Protein AF-R9LSJ1-F1 (afdb_monomer)

Mean predicted aligned error: 9.82 Å

Sequence (81 aa):
MSRRQIWAEMKSLCEKAGVAPSKVFPHNLRHLFAQTFYRVCRDVAKLADVLGHSSIETTRLYLISTEAEHVRQMERMGLIC

Secondary structure (DSSP, 8-state):
--HHHHHHHHHHHHHHHT--GGG-SHHHHHHHHHHHHHHHH--HHHHHHHHT-S-HHHHHGGG---HHHHHHHHHHTTS--

Foldseek 3Di:
DDPVVVLVVQQVVCVVVVHDSVQTDPVNVLLVVLVVCCVPPVDLVVSCVVVVPPDSVVSVVSVPDDPVVVVVVCVVVVNDD

Structure (mmCIF, N/CA/C/O backbone):
data_AF-R9LSJ1-F1
#
_entry.id   AF-R9LSJ1-F1
#
loop_
_atom_site.group_PDB
_atom_site.id
_atom_site.type_symbol
_atom_site.label_atom_id
_atom_site.label_alt_id
_atom_site.label_comp_id
_atom_site.label_asym_id
_atom_site.label_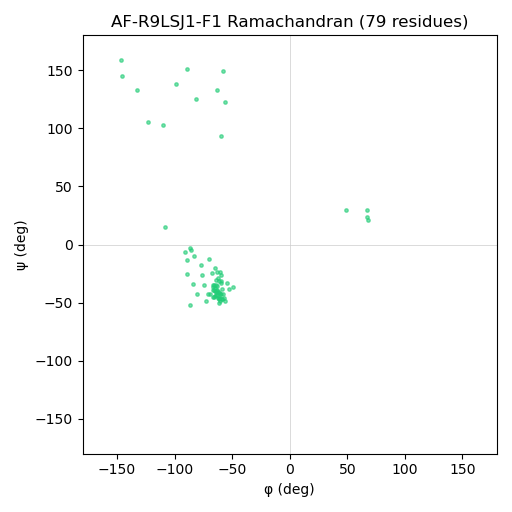entity_id
_atom_site.label_seq_id
_atom_site.pdbx_PDB_ins_code
_atom_site.Cartn_x
_atom_site.Cartn_y
_atom_site.Cartn_z
_atom_site.occupancy
_atom_site.B_iso_or_equiv
_atom_site.auth_seq_id
_atom_site.auth_comp_id
_atom_site.auth_asym_id
_atom_site.auth_atom_id
_atom_site.pdbx_PDB_model_num
ATOM 1 N N . MET A 1 1 ? 15.652 -13.999 -8.822 1.00 57.56 1 MET A N 1
ATOM 2 C CA . MET A 1 1 ? 15.251 -12.941 -9.780 1.00 57.56 1 MET A CA 1
ATOM 3 C C . MET A 1 1 ? 16.072 -11.688 -9.540 1.00 57.56 1 MET A C 1
ATOM 5 O O . MET A 1 1 ? 16.317 -11.357 -8.387 1.00 57.56 1 MET A O 1
ATOM 9 N N . SER A 1 2 ? 16.519 -11.002 -10.595 1.00 79.38 2 SER A N 1
ATOM 10 C CA . SER A 1 2 ? 17.283 -9.754 -10.450 1.00 79.38 2 SER A CA 1
ATOM 11 C C . SER A 1 2 ? 16.355 -8.531 -10.415 1.00 79.38 2 SER A C 1
ATOM 13 O O . SER A 1 2 ? 15.297 -8.530 -11.044 1.00 79.38 2 SER A O 1
ATOM 15 N N . ARG A 1 3 ? 16.765 -7.451 -9.731 1.00 74.50 3 ARG A N 1
ATOM 16 C CA . ARG A 1 3 ? 16.015 -6.174 -9.687 1.00 74.50 3 ARG A CA 1
ATOM 17 C C . ARG A 1 3 ? 15.700 -5.617 -11.083 1.00 74.50 3 ARG A C 1
ATOM 19 O O . ARG A 1 3 ? 14.654 -5.012 -11.280 1.00 74.50 3 ARG A O 1
ATOM 26 N N . ARG A 1 4 ? 16.592 -5.852 -12.054 1.00 78.06 4 ARG A N 1
ATOM 27 C CA . ARG A 1 4 ? 16.405 -5.466 -13.462 1.00 78.06 4 ARG A CA 1
ATOM 28 C C . ARG A 1 4 ? 15.254 -6.217 -14.125 1.00 78.06 4 ARG A C 1
ATOM 30 O O . ARG A 1 4 ? 14.510 -5.616 -14.890 1.00 78.06 4 ARG A O 1
ATOM 37 N N . GLN A 1 5 ? 15.105 -7.500 -13.815 1.00 82.50 5 GLN A N 1
ATOM 38 C CA . GLN A 1 5 ? 14.078 -8.349 -14.407 1.00 82.50 5 GLN A CA 1
ATOM 39 C C . GLN A 1 5 ? 12.680 -7.971 -13.901 1.00 82.50 5 GLN A C 1
ATOM 41 O O . GLN A 1 5 ? 11.779 -7.771 -14.706 1.00 82.50 5 GLN A O 1
ATOM 46 N N . ILE A 1 6 ? 12.544 -7.714 -12.593 1.00 80.06 6 ILE A N 1
ATOM 47 C CA . ILE A 1 6 ? 11.304 -7.184 -11.999 1.00 80.06 6 ILE A CA 1
ATOM 48 C C . ILE A 1 6 ? 10.925 -5.849 -12.654 1.00 80.06 6 ILE A C 1
ATOM 50 O O . ILE A 1 6 ? 9.768 -5.624 -12.992 1.00 80.06 6 ILE A O 1
ATOM 54 N N . TRP A 1 7 ? 11.900 -4.968 -12.892 1.00 79.00 7 TRP A N 1
ATOM 55 C CA . TRP A 1 7 ? 11.638 -3.683 -13.544 1.00 79.00 7 TRP A CA 1
ATOM 56 C C . TRP A 1 7 ? 11.146 -3.839 -14.989 1.00 79.00 7 TRP A C 1
ATOM 58 O O . TRP A 1 7 ? 10.250 -3.112 -15.420 1.00 79.00 7 TRP A O 1
ATOM 68 N N . ALA A 1 8 ? 11.729 -4.773 -15.744 1.00 83.50 8 ALA A N 1
ATOM 69 C CA . ALA A 1 8 ? 11.324 -5.057 -17.117 1.00 83.50 8 ALA A CA 1
ATOM 70 C C . ALA A 1 8 ? 9.897 -5.626 -17.178 1.00 83.50 8 ALA A C 1
ATOM 72 O O . ALA A 1 8 ? 9.081 -5.159 -17.972 1.00 83.50 8 ALA A O 1
ATOM 73 N N . GLU A 1 9 ? 9.573 -6.565 -16.289 1.00 84.06 9 GLU A N 1
ATOM 74 C CA . GLU A 1 9 ? 8.233 -7.148 -16.178 1.00 84.06 9 GLU A CA 1
ATOM 75 C C . GLU A 1 9 ? 7.190 -6.103 -15.766 1.00 84.06 9 GLU A C 1
ATOM 77 O O . GLU A 1 9 ? 6.130 -6.012 -16.386 1.00 84.06 9 GLU A O 1
ATOM 82 N N . MET A 1 10 ? 7.512 -5.243 -14.792 1.00 80.38 10 MET A N 1
ATOM 83 C CA . MET A 1 10 ? 6.643 -4.132 -14.398 1.00 80.38 10 MET A CA 1
ATOM 84 C C . MET A 1 10 ? 6.362 -3.199 -15.575 1.00 80.38 10 MET A C 1
ATOM 86 O O . MET A 1 10 ? 5.204 -2.880 -15.817 1.00 80.38 10 MET A O 1
ATOM 90 N N . LYS A 1 11 ? 7.387 -2.800 -16.341 1.00 80.56 11 LYS A N 1
ATOM 91 C CA . LYS A 1 11 ? 7.201 -1.940 -17.523 1.00 80.56 11 LYS A CA 1
ATOM 92 C C . LYS A 1 11 ? 6.327 -2.591 -18.595 1.00 80.56 11 LYS A C 1
ATOM 94 O O . LYS A 1 11 ? 5.463 -1.916 -19.143 1.00 80.56 11 LYS A O 1
ATOM 99 N N . SER A 1 12 ? 6.507 -3.886 -18.851 1.00 84.06 12 SER A N 1
ATOM 100 C CA . SER A 1 12 ? 5.672 -4.624 -19.807 1.00 84.06 12 SER A CA 1
ATOM 101 C C . SER A 1 12 ? 4.203 -4.687 -19.368 1.00 84.06 12 SER A C 1
ATOM 103 O O . SER A 1 12 ? 3.299 -4.588 -20.197 1.00 84.06 12 SER A O 1
ATOM 105 N N . LEU A 1 13 ? 3.937 -4.795 -18.062 1.00 81.69 13 LEU A N 1
ATOM 106 C CA . LEU A 1 13 ? 2.576 -4.716 -17.523 1.00 81.69 13 LEU A CA 1
ATOM 107 C C . LEU A 1 13 ? 1.952 -3.325 -17.715 1.00 81.69 13 LEU A C 1
ATOM 109 O O . LEU A 1 13 ? 0.757 -3.242 -17.986 1.00 81.69 13 LEU A O 1
ATOM 113 N N . CYS A 1 14 ? 2.735 -2.243 -17.635 1.00 82.31 14 CYS A N 1
ATOM 114 C CA . CYS A 1 14 ? 2.247 -0.876 -17.874 1.00 82.31 14 CYS A CA 1
ATOM 115 C C . CYS A 1 14 ? 1.705 -0.687 -19.282 1.00 82.31 14 CYS A C 1
ATOM 117 O O . CYS A 1 14 ? 0.640 -0.099 -19.450 1.00 82.31 14 CYS A O 1
ATOM 119 N N . GLU A 1 15 ? 2.446 -1.179 -20.276 1.00 79.44 15 GLU A N 1
ATOM 120 C CA . GLU A 1 15 ? 2.065 -1.080 -21.686 1.00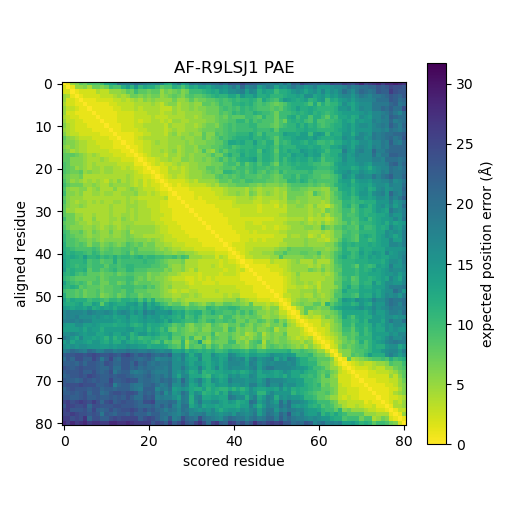 79.44 15 GLU A CA 1
ATOM 121 C C . GLU A 1 15 ? 0.734 -1.791 -21.928 1.00 79.44 15 GLU A C 1
ATOM 123 O O . GLU A 1 15 ? -0.158 -1.234 -22.561 1.00 79.44 15 GLU A O 1
ATOM 128 N N . LYS A 1 16 ? 0.555 -2.974 -21.329 1.00 82.75 16 LYS A N 1
ATOM 129 C CA . LYS A 1 16 ? -0.707 -3.725 -21.391 1.00 82.75 16 LYS A CA 1
ATOM 130 C C . LYS A 1 16 ? -1.854 -3.026 -20.659 1.00 82.75 16 LYS A C 1
ATOM 132 O O . LYS A 1 16 ? -2.995 -3.117 -21.094 1.00 82.75 16 LYS A O 1
ATOM 137 N N . ALA A 1 17 ? -1.561 -2.348 -19.551 1.00 82.50 17 ALA A N 1
ATOM 138 C CA . ALA A 1 17 ? -2.551 -1.653 -18.730 1.00 82.50 17 ALA A CA 1
ATOM 139 C C . ALA A 1 17 ? -2.859 -0.217 -19.204 1.00 82.50 17 ALA A C 1
ATOM 141 O O . ALA A 1 17 ? -3.713 0.440 -18.613 1.00 82.50 17 ALA A O 1
ATOM 142 N N . GLY A 1 18 ? -2.161 0.298 -20.225 1.00 84.62 18 GLY A N 1
ATOM 143 C CA . GLY A 1 18 ? -2.310 1.681 -20.691 1.00 84.62 18 GLY A CA 1
ATOM 144 C C . GLY A 1 18 ? -1.825 2.735 -19.685 1.00 84.62 18 GLY A C 1
ATOM 145 O O . GLY A 1 18 ? -2.273 3.880 -19.716 1.00 84.62 18 GLY A O 1
ATOM 146 N N . VAL A 1 19 ? -0.926 2.368 -18.766 1.00 82.81 19 VAL A N 1
ATOM 147 C CA . VAL A 1 19 ? -0.414 3.264 -17.717 1.00 82.81 19 VAL A CA 1
ATOM 148 C C . VAL A 1 19 ? 0.938 3.835 -18.133 1.00 82.81 19 VAL A C 1
ATOM 150 O O . VAL A 1 19 ? 1.806 3.117 -18.623 1.00 82.81 19 VAL A O 1
ATOM 153 N N . ALA A 1 20 ? 1.152 5.131 -17.888 1.00 81.12 20 ALA A N 1
ATOM 154 C CA . ALA A 1 20 ? 2.426 5.786 -18.168 1.00 81.12 20 ALA A CA 1
ATOM 155 C C . ALA A 1 20 ? 3.595 5.065 -17.452 1.00 81.12 20 ALA A C 1
ATOM 157 O O . ALA A 1 20 ? 3.597 5.002 -16.217 1.00 81.12 20 ALA A O 1
ATOM 158 N N . PRO A 1 21 ? 4.628 4.584 -18.175 1.00 77.81 21 PRO A N 1
ATOM 159 C CA . PRO A 1 21 ? 5.741 3.837 -17.580 1.00 77.81 21 PRO A CA 1
ATOM 160 C C . PRO A 1 21 ? 6.522 4.628 -16.526 1.00 77.81 21 PRO A C 1
ATOM 162 O O . PRO A 1 21 ? 7.103 4.044 -15.616 1.00 77.81 21 PRO A O 1
ATOM 165 N N . SER A 1 22 ? 6.520 5.961 -16.624 1.00 78.94 22 SER A N 1
ATOM 166 C CA . SER A 1 22 ? 7.137 6.865 -15.646 1.00 78.94 22 SER A CA 1
ATOM 167 C C . SER A 1 22 ? 6.490 6.791 -14.261 1.00 78.94 22 SER A C 1
ATOM 169 O O . SER A 1 22 ? 7.139 7.097 -13.265 1.00 78.94 22 SER A O 1
ATOM 171 N N . LYS A 1 23 ? 5.228 6.356 -14.179 1.00 75.00 23 LYS A N 1
ATOM 172 C CA . LYS A 1 23 ? 4.491 6.201 -12.920 1.00 75.00 23 LYS A CA 1
ATOM 173 C C . LYS A 1 23 ? 4.636 4.809 -12.317 1.00 75.00 23 LYS A C 1
ATOM 175 O O . LYS A 1 23 ? 4.164 4.589 -11.206 1.00 75.00 23 LYS A O 1
ATOM 180 N N . VAL A 1 24 ? 5.267 3.858 -13.001 1.00 76.81 24 VAL A N 1
ATOM 181 C CA . VAL A 1 24 ? 5.337 2.476 -12.518 1.00 76.81 24 VAL A CA 1
ATOM 182 C C . VAL A 1 24 ? 6.751 2.131 -12.096 1.00 76.81 24 VAL A C 1
ATOM 184 O O . VAL A 1 24 ? 7.647 1.870 -12.895 1.00 76.81 24 VAL A O 1
ATOM 187 N N . PHE A 1 25 ? 6.924 2.131 -10.782 1.00 78.50 25 PHE A N 1
ATOM 188 C CA . PHE A 1 25 ? 8.139 1.738 -10.092 1.00 78.50 25 PHE A CA 1
ATOM 189 C C . PHE A 1 25 ? 7.762 1.077 -8.758 1.00 78.50 25 PHE A C 1
ATOM 191 O O . PHE A 1 25 ? 6.657 1.306 -8.253 1.00 78.50 25 PHE A O 1
ATOM 198 N N . PRO A 1 26 ? 8.652 0.258 -8.167 1.00 77.75 26 PRO A N 1
ATOM 199 C CA . PRO A 1 26 ? 8.320 -0.591 -7.020 1.00 77.75 26 PRO A CA 1
ATOM 200 C C . PRO A 1 26 ? 7.685 0.154 -5.840 1.00 77.75 26 PRO A C 1
ATOM 202 O O . PRO A 1 26 ? 6.757 -0.352 -5.215 1.00 77.75 26 PRO A O 1
ATOM 205 N N . HIS A 1 27 ? 8.147 1.375 -5.558 1.00 77.19 27 HIS A N 1
ATOM 206 C CA . HIS A 1 27 ? 7.610 2.171 -4.459 1.00 77.19 27 HIS A CA 1
ATOM 207 C C . HIS A 1 27 ? 6.172 2.643 -4.731 1.00 77.19 27 HIS A C 1
ATOM 209 O O . HIS A 1 27 ? 5.325 2.502 -3.856 1.00 77.19 27 HIS A O 1
ATOM 215 N N . ASN A 1 28 ? 5.855 3.105 -5.947 1.00 79.00 28 ASN A N 1
ATOM 216 C CA . ASN A 1 28 ? 4.486 3.507 -6.288 1.00 79.00 28 ASN A CA 1
ATOM 217 C C . ASN A 1 28 ? 3.509 2.322 -6.252 1.00 79.00 28 ASN A C 1
ATOM 219 O O . ASN A 1 28 ? 2.386 2.451 -5.776 1.00 79.00 28 ASN A O 1
ATOM 223 N N . LEU A 1 29 ? 3.952 1.139 -6.694 1.00 80.25 29 LEU A N 1
ATOM 224 C CA . LEU A 1 29 ? 3.137 -0.073 -6.607 1.00 80.25 29 LEU A CA 1
ATOM 225 C C . LEU A 1 29 ? 2.875 -0.478 -5.148 1.00 80.25 29 LEU A C 1
ATOM 227 O O . LEU A 1 29 ? 1.756 -0.858 -4.811 1.00 80.25 29 LEU A O 1
ATOM 231 N N . ARG A 1 30 ? 3.882 -0.353 -4.272 1.00 82.31 30 ARG A N 1
ATOM 232 C CA . ARG A 1 30 ? 3.733 -0.590 -2.827 1.00 82.31 30 ARG A CA 1
ATOM 233 C C . ARG A 1 30 ? 2.717 0.371 -2.202 1.00 82.31 30 ARG A C 1
ATOM 235 O O . ARG A 1 30 ? 1.890 -0.074 -1.412 1.00 82.31 30 ARG A O 1
ATOM 242 N N . HIS A 1 31 ? 2.737 1.648 -2.596 1.00 80.81 31 HIS A N 1
ATOM 243 C CA . HIS A 1 31 ? 1.730 2.637 -2.186 1.00 80.81 31 HIS A CA 1
ATOM 244 C C . HIS A 1 31 ? 0.326 2.265 -2.649 1.00 80.81 31 HIS A C 1
ATOM 246 O O . HIS A 1 31 ? -0.590 2.188 -1.831 1.00 80.81 31 HIS A O 1
ATOM 252 N N . LEU A 1 32 ? 0.168 1.952 -3.934 1.00 81.12 32 LEU A N 1
ATOM 253 C CA . LEU A 1 32 ? -1.120 1.556 -4.497 1.00 81.12 32 LEU A CA 1
ATOM 254 C C . LEU A 1 32 ? -1.685 0.302 -3.816 1.00 81.12 32 LEU A C 1
ATOM 256 O O . LEU A 1 32 ? -2.878 0.249 -3.512 1.00 81.12 32 LEU A O 1
ATOM 260 N N . PHE A 1 33 ? -0.839 -0.696 -3.553 1.00 84.00 33 PHE A N 1
ATOM 261 C CA . PHE A 1 33 ? -1.228 -1.900 -2.825 1.00 84.00 33 PHE A CA 1
ATOM 262 C C . PHE A 1 33 ? -1.711 -1.564 -1.413 1.00 84.00 33 PHE A C 1
ATOM 264 O O . PHE A 1 33 ? -2.796 -1.992 -1.028 1.00 84.00 33 PHE A O 1
ATOM 271 N N . ALA A 1 34 ? -0.950 -0.759 -0.668 1.00 81.12 34 ALA A N 1
ATOM 272 C CA . ALA A 1 34 ? -1.292 -0.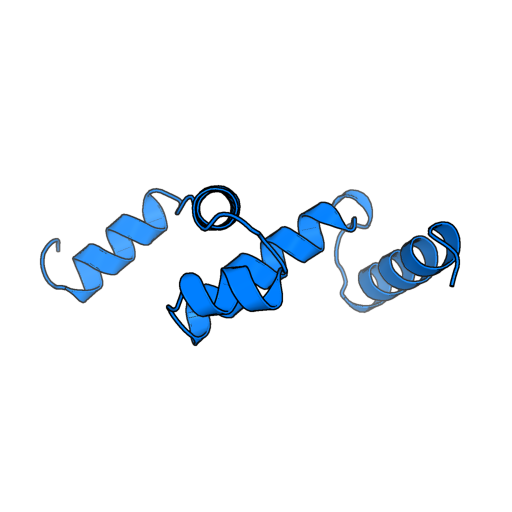377 0.697 1.00 81.12 34 ALA A CA 1
ATOM 273 C C . ALA A 1 34 ? -2.633 0.371 0.773 1.00 81.12 34 ALA A C 1
ATOM 275 O O . ALA A 1 34 ? -3.499 0.012 1.575 1.00 81.12 34 ALA A O 1
ATOM 276 N N . GLN A 1 35 ? -2.844 1.346 -0.115 1.00 79.62 35 GLN A N 1
ATOM 277 C CA . GLN A 1 35 ? -4.112 2.070 -0.217 1.00 79.62 35 GLN A CA 1
ATOM 278 C C . GLN A 1 35 ? -5.272 1.143 -0.599 1.00 79.62 35 GLN A C 1
ATOM 280 O O . GLN A 1 35 ? -6.332 1.187 0.022 1.00 79.62 35 GLN A O 1
ATOM 285 N N . THR A 1 36 ? -5.087 0.277 -1.596 1.00 81.06 36 THR A N 1
ATOM 286 C CA . THR A 1 36 ? -6.149 -0.627 -2.069 1.00 81.06 36 THR A CA 1
ATOM 287 C C . THR A 1 36 ? -6.529 -1.652 -1.002 1.00 81.06 36 THR A C 1
ATOM 289 O O . THR A 1 36 ? -7.714 -1.844 -0.732 1.00 81.06 36 THR A O 1
ATOM 292 N N . PHE A 1 37 ? -5.538 -2.260 -0.348 1.00 82.69 37 PHE A N 1
ATOM 293 C CA . PHE A 1 37 ? -5.747 -3.205 0.745 1.00 82.69 37 PHE A CA 1
ATOM 294 C C . PHE A 1 37 ? -6.523 -2.555 1.890 1.00 82.69 37 PHE A C 1
ATOM 296 O O . PHE A 1 37 ? -7.514 -3.107 2.366 1.00 82.69 37 PHE A O 1
ATOM 303 N N . TYR A 1 38 ? -6.135 -1.343 2.296 1.00 81.56 38 TYR A N 1
ATOM 304 C CA . TYR A 1 38 ? -6.832 -0.632 3.361 1.00 81.56 38 TYR A CA 1
ATOM 305 C C . TYR A 1 38 ? -8.258 -0.224 2.973 1.00 81.56 38 TYR A C 1
ATOM 307 O O . TYR A 1 38 ? -9.160 -0.319 3.802 1.00 81.56 38 TYR A O 1
ATOM 315 N N . ARG A 1 39 ? 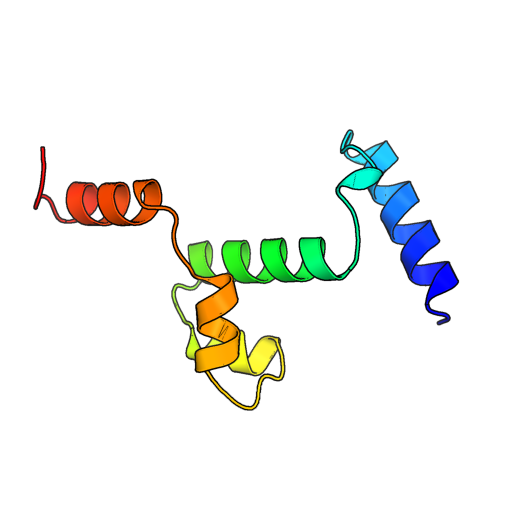-8.514 0.166 1.718 1.00 78.50 39 ARG A N 1
ATOM 316 C CA . ARG A 1 39 ? -9.881 0.484 1.257 1.00 78.50 39 ARG A CA 1
ATOM 317 C C . ARG A 1 39 ? -10.835 -0.706 1.384 1.00 78.50 39 ARG A C 1
ATOM 319 O O . ARG A 1 39 ? -12.015 -0.486 1.656 1.00 78.50 39 ARG A O 1
ATOM 326 N N 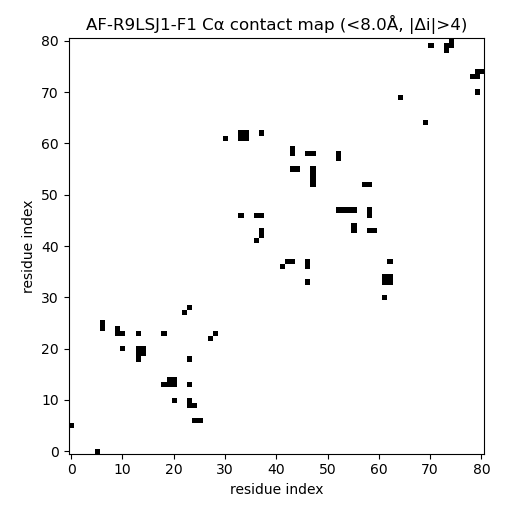. VAL A 1 40 ? -10.334 -1.931 1.213 1.00 79.19 40 VAL A N 1
ATOM 327 C CA . VAL A 1 40 ? -11.123 -3.170 1.313 1.00 79.19 40 VAL A CA 1
ATOM 328 C C . VAL A 1 40 ? -11.201 -3.675 2.755 1.00 79.19 40 VAL A C 1
ATOM 330 O O . VAL A 1 40 ? -12.293 -3.922 3.257 1.00 79.19 40 VAL A O 1
ATOM 333 N N . CYS A 1 41 ? -10.062 -3.819 3.432 1.00 79.44 41 CYS A N 1
ATOM 334 C CA . CYS A 1 41 ? -9.991 -4.463 4.745 1.00 79.44 41 CYS A CA 1
ATOM 335 C C . CYS A 1 41 ? -10.189 -3.499 5.920 1.00 79.44 41 CYS A C 1
ATOM 337 O O . CYS A 1 41 ? -10.580 -3.944 6.994 1.00 79.44 41 CYS A O 1
ATOM 339 N N . ARG A 1 42 ? -9.898 -2.203 5.734 1.00 78.94 42 ARG A N 1
ATOM 340 C CA . ARG A 1 42 ? -9.889 -1.155 6.776 1.00 78.94 42 ARG A CA 1
ATOM 341 C C . ARG A 1 42 ? -9.109 -1.527 8.044 1.00 78.94 42 ARG A C 1
ATOM 343 O O . ARG A 1 42 ? -9.419 -1.053 9.131 1.00 78.94 42 ARG A O 1
ATOM 350 N N . ASP A 1 43 ? -8.080 -2.356 7.894 1.00 81.31 43 ASP A N 1
ATOM 351 C CA . ASP A 1 43 ? -7.269 -2.874 8.993 1.00 81.31 43 ASP A CA 1
ATOM 352 C C . ASP A 1 43 ? -5.797 -2.513 8.763 1.00 81.31 43 ASP A C 1
ATOM 354 O O . ASP A 1 43 ? -5.118 -3.067 7.892 1.00 81.31 43 ASP A O 1
ATOM 358 N N . VAL A 1 44 ? -5.319 -1.532 9.531 1.00 78.69 44 VAL A N 1
ATOM 359 C CA . VAL A 1 44 ? -3.944 -1.022 9.439 1.00 78.69 44 VAL A CA 1
ATOM 360 C C . VAL A 1 44 ? -2.922 -1.963 10.083 1.00 78.69 44 VAL A C 1
ATOM 362 O O . VAL A 1 44 ? -1.764 -1.964 9.669 1.00 78.69 44 VAL A O 1
ATOM 365 N N . ALA A 1 45 ? -3.333 -2.780 11.058 1.00 80.31 45 ALA A N 1
ATOM 366 C CA . ALA A 1 45 ? -2.449 -3.731 11.725 1.00 80.31 45 ALA A CA 1
ATOM 367 C C . ALA A 1 45 ? -2.127 -4.892 10.780 1.00 80.31 45 ALA A C 1
ATOM 369 O O . ALA A 1 45 ? -0.958 -5.144 10.499 1.00 80.31 45 ALA A O 1
ATOM 370 N N . LYS A 1 46 ? -3.154 -5.481 10.152 1.00 81.50 46 LYS A N 1
ATOM 371 C CA . LYS A 1 46 ? -2.950 -6.498 9.105 1.00 81.50 46 LYS A CA 1
ATOM 372 C C . LYS A 1 46 ? -2.143 -5.969 7.931 1.00 81.50 46 LYS A C 1
ATOM 374 O O . LYS A 1 46 ? -1.327 -6.693 7.372 1.00 81.50 46 LYS A O 1
ATOM 379 N N . LEU A 1 47 ? -2.357 -4.713 7.540 1.00 82.88 47 LEU A N 1
ATOM 380 C CA . LEU A 1 47 ? -1.560 -4.106 6.478 1.00 82.88 47 LEU A CA 1
ATOM 381 C C . LEU A 1 47 ? -0.075 -4.003 6.869 1.00 82.88 47 LEU A C 1
ATOM 383 O O . LEU A 1 47 ? 0.789 -4.256 6.031 1.00 82.88 47 LEU A O 1
ATOM 387 N N . ALA A 1 48 ? 0.229 -3.651 8.121 1.00 82.38 48 ALA A N 1
ATOM 388 C CA . ALA A 1 48 ? 1.601 -3.611 8.620 1.00 82.38 48 ALA A CA 1
ATOM 389 C C . ALA A 1 48 ? 2.252 -5.004 8.601 1.00 82.38 48 ALA A C 1
ATOM 391 O O . ALA A 1 48 ? 3.376 -5.126 8.111 1.00 82.38 48 ALA A O 1
ATOM 392 N N . ASP A 1 49 ? 1.520 -6.040 9.020 1.00 83.25 49 ASP A N 1
ATOM 393 C CA . ASP A 1 49 ? 1.982 -7.434 8.986 1.00 83.25 49 ASP A CA 1
ATOM 394 C C . ASP A 1 49 ? 2.268 -7.904 7.553 1.00 83.25 49 ASP A C 1
ATOM 396 O O . ASP A 1 49 ? 3.334 -8.449 7.267 1.00 83.25 49 ASP A O 1
ATOM 400 N N . VAL A 1 50 ? 1.355 -7.627 6.615 1.00 83.38 50 VAL A N 1
ATOM 401 C CA . VAL A 1 50 ? 1.498 -7.992 5.193 1.00 83.38 50 VAL A CA 1
ATOM 402 C C . VAL A 1 50 ? 2.677 -7.271 4.534 1.00 83.38 50 VAL A C 1
ATOM 404 O O . VAL A 1 50 ? 3.347 -7.828 3.664 1.00 83.38 50 VAL A O 1
ATOM 407 N N . LEU A 1 51 ? 2.952 -6.030 4.937 1.00 82.00 51 LEU A N 1
ATOM 408 C CA . LEU A 1 51 ? 4.085 -5.253 4.432 1.00 82.00 51 LEU A CA 1
ATOM 409 C C . LEU A 1 51 ? 5.407 -5.562 5.155 1.00 82.00 51 LEU A C 1
ATOM 411 O O . LEU A 1 51 ? 6.458 -5.101 4.690 1.00 82.00 51 LEU A O 1
ATOM 415 N N . GLY A 1 52 ? 5.362 -6.322 6.254 1.00 81.44 52 GLY A N 1
ATOM 416 C CA . GLY A 1 52 ? 6.511 -6.639 7.101 1.00 81.44 52 GLY A CA 1
ATOM 417 C C . GLY A 1 52 ? 7.075 -5.422 7.834 1.00 81.44 52 GLY A C 1
ATOM 418 O O . GLY A 1 52 ? 8.283 -5.337 8.048 1.00 81.44 52 GLY A O 1
ATOM 419 N N . HIS A 1 53 ? 6.237 -4.432 8.151 1.00 83.81 53 HIS A N 1
ATOM 420 C CA . HIS A 1 53 ? 6.673 -3.252 8.888 1.00 83.81 53 HIS A CA 1
ATOM 421 C C . HIS A 1 53 ? 6.716 -3.552 10.387 1.00 83.81 53 HIS A C 1
ATOM 423 O O . HIS A 1 53 ? 5.709 -3.908 10.986 1.00 83.81 53 HIS A O 1
ATOM 429 N N . SER A 1 54 ? 7.869 -3.321 11.014 1.00 72.19 54 SER A N 1
ATOM 430 C CA . SER A 1 54 ? 8.034 -3.405 12.471 1.00 72.19 54 SER A CA 1
ATOM 431 C C . SER A 1 54 ? 7.323 -2.277 13.233 1.00 72.19 54 SER A C 1
ATOM 433 O O . SER A 1 54 ? 7.184 -2.358 14.450 1.00 72.19 54 SER A O 1
ATOM 435 N N . SER A 1 55 ? 6.864 -1.232 12.533 1.00 70.38 55 SER A N 1
ATOM 436 C CA . SER A 1 55 ? 6.095 -0.125 13.102 1.00 70.38 55 SER A CA 1
ATOM 437 C C . SER A 1 55 ? 4.855 0.198 12.269 1.00 70.38 55 SER A C 1
ATOM 439 O O . SER A 1 55 ? 4.920 0.389 11.052 1.00 70.38 55 SER A O 1
ATOM 441 N N . ILE A 1 56 ? 3.723 0.345 12.959 1.00 68.00 56 ILE A N 1
ATOM 442 C CA . ILE A 1 56 ? 2.446 0.801 12.390 1.00 68.00 56 ILE A CA 1
ATOM 443 C C . ILE A 1 56 ? 2.573 2.230 11.841 1.00 68.00 56 ILE A C 1
ATOM 445 O O . ILE A 1 56 ? 1.891 2.588 10.883 1.00 68.00 56 ILE A O 1
ATOM 449 N N . GLU A 1 57 ? 3.457 3.053 12.408 1.00 65.44 57 GLU A N 1
ATOM 450 C CA . GLU A 1 57 ? 3.661 4.442 11.986 1.00 65.44 57 GLU A CA 1
ATOM 451 C C . GLU A 1 57 ? 4.166 4.532 10.540 1.00 65.44 57 GLU A C 1
ATOM 453 O O . GLU A 1 57 ? 3.660 5.327 9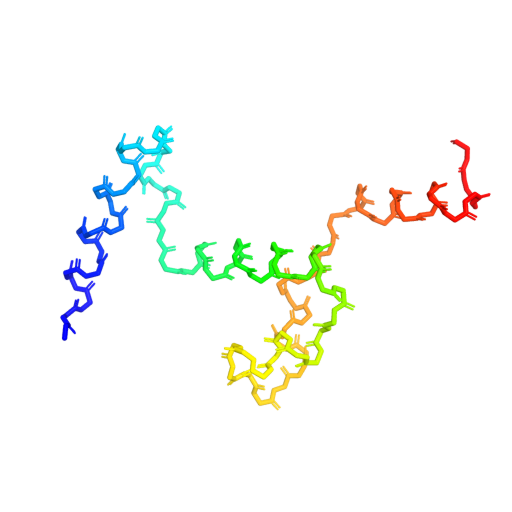.749 1.00 65.44 57 GLU A O 1
ATOM 458 N N . THR A 1 58 ? 5.063 3.625 10.141 1.00 65.62 58 THR A N 1
ATOM 459 C CA . THR A 1 58 ? 5.535 3.517 8.754 1.00 65.62 58 THR A CA 1
ATOM 460 C C . THR A 1 58 ? 4.403 3.124 7.804 1.00 65.62 58 THR A C 1
ATOM 462 O O . THR A 1 58 ? 4.392 3.551 6.654 1.00 65.62 58 THR A O 1
ATOM 465 N N . THR A 1 59 ? 3.417 2.358 8.281 1.00 69.44 59 THR A N 1
ATOM 466 C CA . THR A 1 59 ? 2.199 2.013 7.531 1.00 69.44 59 THR A CA 1
ATOM 467 C C . THR A 1 59 ? 1.227 3.192 7.438 1.00 69.44 59 THR A C 1
ATOM 469 O O . THR A 1 59 ? 0.614 3.380 6.388 1.00 69.44 59 THR A O 1
ATOM 472 N N . ARG A 1 60 ? 1.123 4.042 8.473 1.00 65.88 60 ARG A N 1
ATOM 473 C CA . ARG A 1 60 ? 0.280 5.255 8.439 1.00 65.88 60 ARG A CA 1
ATOM 474 C C . ARG A 1 60 ? 0.714 6.244 7.361 1.00 65.88 60 ARG A C 1
ATOM 476 O O . ARG A 1 60 ? -0.152 6.890 6.789 1.00 65.88 60 ARG A O 1
ATOM 483 N N . LEU A 1 61 ? 2.006 6.318 7.030 1.00 65.81 61 LEU A N 1
ATOM 484 C CA . LEU A 1 61 ? 2.502 7.169 5.937 1.00 65.81 61 LEU A CA 1
ATOM 485 C C . LEU A 1 61 ?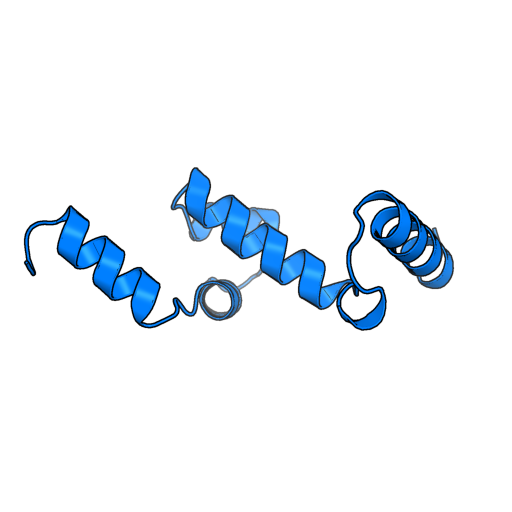 1.884 6.811 4.572 1.00 65.81 61 LEU A C 1
ATOM 487 O O . LEU A 1 61 ? 1.670 7.694 3.748 1.00 65.81 61 LEU A O 1
ATOM 491 N N . TYR A 1 62 ? 1.548 5.537 4.343 1.00 64.56 62 TYR A N 1
ATOM 492 C CA . TYR A 1 62 ? 0.851 5.079 3.129 1.00 64.56 62 TYR A CA 1
ATOM 493 C C . TYR A 1 62 ? -0.650 5.397 3.144 1.00 64.56 62 TYR A C 1
ATOM 495 O O . TYR A 1 62 ? -1.314 5.357 2.110 1.00 64.56 62 TYR A O 1
ATOM 503 N N . LEU A 1 63 ? -1.182 5.680 4.332 1.00 66.75 63 LEU A N 1
ATOM 504 C CA . LEU A 1 63 ? -2.585 5.966 4.596 1.00 66.75 63 LEU A CA 1
ATOM 505 C C . LEU A 1 63 ? -2.820 7.436 4.924 1.00 66.75 63 LEU A C 1
ATOM 507 O O . LEU A 1 63 ? -3.887 7.738 5.450 1.00 66.75 63 LEU A O 1
ATOM 511 N N . ILE A 1 64 ? -1.858 8.333 4.651 1.00 64.44 64 ILE A N 1
ATOM 512 C CA . ILE A 1 64 ? -2.104 9.777 4.699 1.00 64.44 64 ILE A CA 1
ATOM 513 C C . ILE A 1 64 ? -3.204 10.042 3.677 1.00 64.44 64 ILE A C 1
ATOM 515 O O . ILE A 1 64 ? -2.980 10.140 2.470 1.00 64.44 64 ILE A O 1
ATOM 519 N N . SER A 1 65 ? -4.424 10.033 4.192 1.00 58.31 65 SER A N 1
ATOM 520 C CA . SER A 1 65 ? -5.652 10.232 3.465 1.00 58.31 65 SER A CA 1
ATOM 521 C C . SER A 1 65 ? -5.598 11.639 2.919 1.00 58.31 65 SER A C 1
ATOM 523 O O . SER A 1 65 ? -5.283 12.603 3.620 1.00 58.31 65 SER A O 1
ATOM 525 N N . THR A 1 66 ? -5.929 11.759 1.643 1.00 60.34 66 THR A N 1
ATOM 526 C CA . THR A 1 66 ? -6.245 13.072 1.094 1.00 60.34 66 THR A CA 1
ATOM 527 C C . THR A 1 66 ? -7.408 13.665 1.894 1.00 60.34 66 THR A C 1
ATOM 529 O O . THR A 1 66 ? -8.266 12.930 2.388 1.00 60.34 66 THR A O 1
ATOM 532 N N . GLU A 1 67 ? -7.465 14.987 2.024 1.00 57.34 67 GLU A N 1
ATOM 533 C CA . GLU A 1 67 ? -8.574 15.694 2.683 1.00 57.34 67 GLU A CA 1
ATOM 534 C C . GLU A 1 67 ? -9.946 15.221 2.154 1.00 57.34 67 GLU A C 1
ATOM 536 O O . GLU A 1 67 ? -10.871 14.957 2.919 1.00 57.34 67 GLU A O 1
ATOM 541 N N . ALA A 1 68 ? -10.020 14.934 0.851 1.00 59.56 68 ALA A N 1
ATOM 542 C CA . ALA A 1 68 ? -11.186 14.367 0.176 1.00 59.56 68 ALA A CA 1
ATOM 543 C C . ALA A 1 68 ? -11.631 12.982 0.696 1.00 59.56 68 ALA A C 1
ATOM 545 O O . ALA A 1 68 ? -12.772 12.565 0.493 1.00 59.56 68 ALA A O 1
ATOM 546 N N . GLU A 1 69 ? -10.742 12.205 1.309 1.00 63.75 69 GLU A N 1
ATOM 547 C CA . GLU A 1 69 ? -11.069 10.906 1.899 1.00 63.75 69 GLU A CA 1
ATOM 548 C C . GLU A 1 69 ? -11.630 11.040 3.317 1.00 63.75 69 GLU A C 1
ATOM 550 O O . GLU A 1 69 ? -12.549 10.296 3.661 1.00 63.75 69 GLU 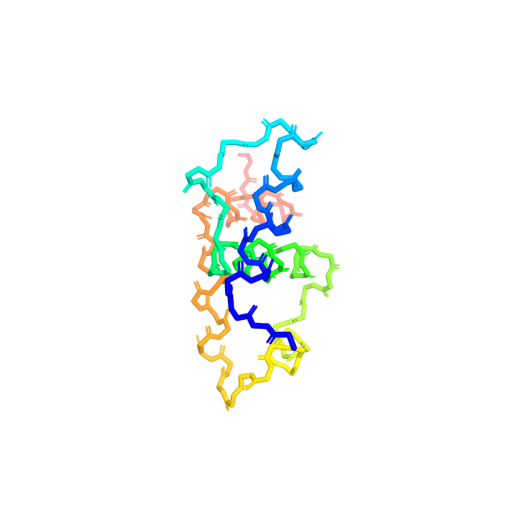A O 1
ATOM 555 N N . HIS A 1 70 ? -11.167 12.030 4.088 1.00 60.69 70 HIS A N 1
ATOM 556 C CA . HIS A 1 70 ? -11.774 12.397 5.371 1.00 60.69 70 HIS A CA 1
ATOM 557 C C . HIS A 1 70 ? -13.177 12.970 5.182 1.00 60.69 70 HIS A C 1
ATOM 559 O O . HIS A 1 70 ? -14.108 12.509 5.840 1.00 60.69 70 HIS A O 1
ATOM 565 N N . VAL A 1 71 ? -13.351 13.877 4.216 1.00 61.12 71 VAL A N 1
ATOM 566 C CA . VAL A 1 71 ? -14.667 14.432 3.863 1.00 61.12 71 VAL A CA 1
ATOM 567 C C . VAL A 1 71 ? -15.644 13.306 3.506 1.00 61.12 71 VAL A C 1
ATOM 569 O O . VAL A 1 71 ? -16.690 13.182 4.130 1.00 61.12 71 VAL A O 1
ATOM 572 N N . ARG A 1 72 ? -15.253 12.362 2.638 1.00 65.19 72 ARG A N 1
ATOM 573 C CA . ARG A 1 72 ? -16.088 11.190 2.293 1.00 65.19 72 ARG A CA 1
ATOM 574 C C . ARG A 1 72 ? -16.364 10.218 3.441 1.00 65.19 72 ARG A C 1
ATOM 576 O O . ARG A 1 72 ? -17.248 9.362 3.320 1.00 65.19 72 ARG A O 1
ATOM 583 N N . GLN A 1 73 ? -15.563 10.228 4.505 1.00 67.12 73 GLN A N 1
ATOM 584 C CA . GLN A 1 73 ? -15.882 9.466 5.714 1.00 67.12 73 GLN A CA 1
ATOM 585 C C . GLN A 1 73 ? -16.896 10.210 6.574 1.00 67.12 73 GLN A C 1
ATOM 587 O O . GLN A 1 73 ? -17.851 9.588 7.027 1.00 67.12 73 GLN A O 1
ATOM 592 N N . MET A 1 74 ? -16.730 11.519 6.738 1.00 66.75 74 MET A N 1
ATOM 593 C CA . MET A 1 74 ? -17.655 12.353 7.499 1.00 66.75 74 MET A CA 1
ATOM 594 C C . MET A 1 74 ? -19.033 12.452 6.819 1.00 66.75 74 MET A C 1
ATOM 596 O O . MET A 1 74 ? -20.039 12.323 7.511 1.00 66.75 74 MET A O 1
ATOM 600 N N . GLU A 1 75 ? -19.095 12.544 5.484 1.00 71.50 75 GLU A N 1
ATOM 601 C CA . GLU A 1 75 ? -20.338 12.424 4.695 1.00 71.50 75 GLU A CA 1
ATOM 602 C C . GLU A 1 75 ? -21.032 11.080 4.960 1.00 71.50 75 GLU A C 1
ATOM 604 O O . GLU A 1 75 ? -22.225 11.017 5.242 1.00 71.50 75 GLU A O 1
ATOM 609 N N . ARG A 1 76 ? -20.274 9.971 4.951 1.00 71.12 76 ARG A N 1
ATOM 610 C CA . ARG A 1 76 ? -20.819 8.631 5.238 1.00 71.12 76 ARG A CA 1
ATOM 611 C C . ARG A 1 76 ? -21.284 8.446 6.677 1.00 71.12 76 ARG A C 1
ATOM 613 O O . ARG A 1 76 ? -22.107 7.571 6.927 1.00 71.12 76 ARG A O 1
ATOM 620 N N . MET A 1 77 ? -20.747 9.225 7.608 1.00 75.94 77 MET A N 1
ATOM 621 C CA . MET A 1 77 ? -21.191 9.260 9.000 1.00 75.94 77 MET A CA 1
ATOM 622 C C . MET A 1 77 ? -22.353 10.244 9.217 1.00 75.94 77 MET A C 1
ATOM 624 O O . MET A 1 77 ? -22.853 10.329 10.334 1.00 75.94 77 MET A O 1
ATOM 628 N N . GLY A 1 78 ? -22.786 10.976 8.182 1.00 72.69 78 GLY A N 1
ATOM 629 C CA . GLY A 1 78 ? -23.840 11.990 8.280 1.00 72.69 78 GLY A CA 1
ATOM 630 C C . GLY A 1 78 ? -23.438 13.217 9.102 1.00 72.69 78 GLY A C 1
ATOM 631 O O . GLY A 1 78 ? -24.302 13.913 9.624 1.00 72.69 78 GLY A O 1
ATOM 632 N N . LEU A 1 79 ? -22.134 13.457 9.266 1.00 65.31 79 LEU A N 1
ATOM 633 C CA . LEU A 1 79 ? -21.594 14.548 10.088 1.00 65.31 79 LEU A CA 1
ATOM 634 C C . LEU A 1 79 ? -21.407 15.852 9.304 1.00 65.31 79 LEU A C 1
ATOM 636 O O . LEU A 1 79 ? -21.178 16.898 9.904 1.00 65.31 79 LEU A O 1
ATOM 640 N N . ILE A 1 80 ? -21.485 15.780 7.978 1.00 59.09 80 ILE A N 1
ATOM 641 C CA . ILE A 1 80 ? -21.455 16.909 7.048 1.00 59.09 80 ILE A CA 1
ATOM 642 C C . ILE A 1 80 ? -22.371 16.584 5.864 1.00 59.09 80 ILE A C 1
ATOM 644 O O . ILE A 1 80 ? -22.498 15.414 5.492 1.00 59.09 80 ILE A O 1
ATOM 648 N N . CYS A 1 81 ? -23.031 17.620 5.346 1.00 57.34 81 CYS A N 1
ATOM 649 C CA . CYS A 1 81 ? -24.000 17.560 4.252 1.00 57.34 81 CYS A CA 1
ATOM 650 C C . CYS A 1 81 ? -23.333 17.750 2.891 1.00 57.34 81 CYS A C 1
ATOM 652 O O . CYS A 1 81 ? -22.449 18.634 2.804 1.00 57.34 81 CYS A O 1
#

Nearest PDB structures (foldseek):
  5jk0-assembly1_C  TM=7.812E-01  e=4.713E-02  Helicobacter pylori 26695
  5jjv-assembly1_A-2  TM=7.452E-01  e=6.077E-02  Helicobacter pylori 26695
  5jk0-assembly1_A  TM=7.491E-01  e=8.898E-02  Helicobacter pylori 26695
  5jk0-assembly1_B  TM=7.474E-01  e=1.147E-01  Helicobacter pylori 26695

Solvent-accessible surface area (backbone atoms only — not comparable to full-atom values): 4880 Å² total; per-residue (Å²): 137,55,76,65,54,56,51,52,54,52,46,56,51,22,66,76,67,74,44,67,57,92,69,64,46,75,66,53,52,51,41,53,48,51,43,53,50,36,74,74,68,72,43,67,66,62,48,15,60,77,70,67,46,96,42,59,68,71,45,46,68,55,57,68,64,53,71,73,53,55,51,56,48,36,42,75,69,69,77,49,134

pLD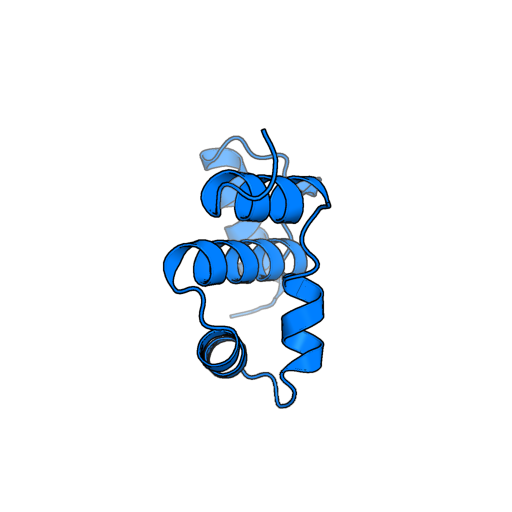DT: mean 75.12, std 8.23, range [57.34, 84.62]

Radius of gyration: 15.98 Å; Cα contacts (8 Å, |Δi|>4): 46; chains: 1; bounding box: 41×30×35 Å